Protein AF-A0A8H6WM08-F1 (afdb_monomer)

Solvent-accessible surface area (backbone atoms only — not comparable to full-atom values): 9796 Å² total; per-residue (Å²): 136,70,74,63,57,57,60,49,54,51,52,46,50,52,49,45,55,50,43,51,54,48,32,51,51,51,43,52,54,43,46,57,48,44,76,77,46,88,54,63,68,61,44,49,44,37,56,39,52,51,51,37,51,58,39,54,64,74,61,70,68,72,47,70,71,58,49,50,45,45,47,50,53,33,52,48,52,49,49,52,52,53,42,44,72,77,38,51,67,53,50,66,73,64,38,74,49,52,63,56,48,46,51,45,42,50,54,51,33,53,49,43,50,52,52,49,52,52,43,52,74,69,69,49,80,83,74,70,88,88,73,76,78,76,60,78,76,52,58,51,56,55,46,54,44,41,54,51,49,53,49,37,47,49,52,54,48,63,77,41,66,88,64,66,88,82,74,66,91,84,118

Secondary structure (DSSP, 8-state):
--HHHHHHHHHHHHHHHHHHHHHHHHHHHHHHHHHH---HHHHHHHHHHHHHHHHHHHH----HHHHHHHHHHHHHHHHHHHHHHH-HHHHHHT-THHHHHHHHHHHHHHHHHHHHHHHHHTT-TTS--S-----TTHHHHHHHHHHHHHHHHHHHHHHTTTSS---GGG-

Sequence (171 aa):
MLADTGSQLQRLEERQKSALSRLSRTVSLLDNLCELTSSAPIKAISRLSRGIVAYADSLGTQEDAFFRLLENTDAIIHAIIEIYLSEPETLVRDAAPLPRFIQTLQKLHRFFELELERKVRQGRFKRFIKRGFLVPNNSALLRDCQEELDQALAEFKISHTGTARLDFAAF

Structure (mmCIF, N/CA/C/O backbone):
data_AF-A0A8H6WM08-F1
#
_entry.id   AF-A0A8H6WM08-F1
#
loop_
_atom_site.group_PDB
_atom_site.id
_atom_site.type_symbol
_atom_site.label_atom_id
_atom_site.label_alt_id
_atom_site.label_comp_id
_atom_site.label_asym_id
_atom_site.label_entity_id
_atom_site.label_seq_id
_atom_site.pdbx_PDB_ins_code
_atom_site.Cartn_x
_atom_site.Cartn_y
_atom_site.Cartn_z
_atom_site.occupancy
_atom_site.B_iso_or_equiv
_atom_site.auth_seq_id
_atom_site.auth_comp_id
_atom_site.auth_asym_id
_atom_site.auth_atom_id
_atom_site.pdbx_PDB_model_num
ATOM 1 N N . MET A 1 1 ? -21.999 21.913 21.143 1.00 50.91 1 MET A N 1
ATOM 2 C CA . MET A 1 1 ? -20.751 21.437 20.497 1.00 50.91 1 MET A CA 1
ATOM 3 C C . MET A 1 1 ? -20.699 19.909 20.259 1.00 50.91 1 MET A C 1
ATOM 5 O O . MET A 1 1 ? -19.616 19.394 20.043 1.00 50.91 1 MET A O 1
ATOM 9 N N . LEU A 1 2 ? -21.824 19.167 20.218 1.00 47.66 2 LEU A N 1
ATOM 10 C CA . LEU A 1 2 ? -21.844 17.711 19.915 1.00 47.66 2 LEU A CA 1
ATOM 11 C C . LEU A 1 2 ? -22.303 17.366 18.480 1.00 47.66 2 LEU A C 1
ATOM 13 O O . LEU A 1 2 ? -22.119 16.237 18.038 1.00 47.66 2 LEU A O 1
ATOM 17 N N . ALA A 1 3 ? -22.886 18.323 17.746 1.00 54.59 3 ALA A N 1
ATOM 18 C CA . ALA A 1 3 ? -23.376 18.102 16.382 1.00 54.59 3 ALA A CA 1
ATOM 19 C C . ALA A 1 3 ? -22.245 18.018 15.332 1.00 54.59 3 ALA A C 1
ATOM 21 O O . ALA A 1 3 ? -22.380 17.288 14.357 1.00 54.59 3 ALA A O 1
ATOM 22 N N . ASP A 1 4 ? -21.101 18.678 15.559 1.00 63.91 4 ASP A N 1
ATOM 23 C CA . ASP A 1 4 ? -19.963 18.675 14.619 1.00 63.91 4 ASP A CA 1
ATOM 24 C C . ASP A 1 4 ? -19.151 17.372 14.624 1.00 63.91 4 ASP A C 1
ATOM 26 O O . ASP A 1 4 ? -18.542 16.996 13.621 1.00 63.91 4 ASP A O 1
ATOM 30 N N . THR A 1 5 ? -19.149 16.643 15.742 1.00 63.00 5 THR A N 1
ATOM 31 C CA . THR A 1 5 ? -18.321 15.438 15.901 1.00 63.00 5 THR A CA 1
ATOM 32 C C . THR A 1 5 ? -18.874 14.256 15.101 1.00 63.00 5 THR A C 1
ATOM 34 O O . THR A 1 5 ? -18.102 13.454 14.579 1.00 63.00 5 THR A O 1
ATOM 37 N N . GLY A 1 6 ? -20.203 14.165 14.957 1.00 70.44 6 GLY A N 1
ATOM 38 C CA . GLY A 1 6 ? -20.856 13.156 14.114 1.00 70.44 6 GLY A CA 1
ATOM 39 C C . GLY A 1 6 ? -20.486 13.321 12.639 1.00 70.44 6 GLY A C 1
ATOM 40 O O . GLY A 1 6 ? -20.057 12.362 12.000 1.00 70.44 6 GLY A O 1
ATOM 41 N N . SER A 1 7 ? -20.535 14.559 12.144 1.00 80.56 7 SER A N 1
ATOM 42 C CA . SER A 1 7 ? -20.153 14.911 10.772 1.00 80.56 7 SER A CA 1
ATOM 43 C C . SER A 1 7 ? -18.655 14.727 10.499 1.00 80.56 7 SER A C 1
ATOM 45 O O . SER A 1 7 ? -18.254 14.463 9.370 1.00 80.56 7 SER A O 1
ATOM 47 N N . GLN A 1 8 ? -17.785 14.875 11.503 1.00 76.94 8 GLN A N 1
ATOM 48 C CA . GLN A 1 8 ? -16.348 14.626 11.342 1.00 76.94 8 GLN A CA 1
ATOM 49 C C . GLN A 1 8 ? -16.021 13.129 11.261 1.00 76.94 8 GLN A C 1
ATOM 51 O O . GLN A 1 8 ? -15.260 12.720 10.389 1.00 76.94 8 GLN A O 1
ATOM 56 N N . LEU A 1 9 ? -16.622 12.308 12.125 1.00 73.06 9 LEU A N 1
ATOM 57 C CA . LEU A 1 9 ? -16.407 10.857 12.123 1.00 73.06 9 LEU A CA 1
ATOM 58 C C . LEU A 1 9 ? -16.892 10.210 10.823 1.00 73.06 9 LEU A C 1
ATOM 60 O O . LEU A 1 9 ? -16.189 9.372 10.263 1.00 73.06 9 LEU A O 1
ATOM 64 N N . GLN A 1 10 ? -18.057 10.631 10.326 1.00 81.25 10 GLN A N 1
ATOM 65 C CA . GLN A 1 10 ? -18.596 10.132 9.065 1.00 81.25 10 GLN A CA 1
ATOM 66 C C . GLN A 1 10 ? -17.684 10.479 7.876 1.00 81.25 10 GLN A C 1
ATOM 68 O O . GLN A 1 10 ? -17.389 9.606 7.065 1.00 81.25 10 GLN A O 1
ATOM 73 N N . ARG A 1 11 ? -17.155 11.710 7.814 1.00 82.81 11 ARG A N 1
ATOM 74 C CA . ARG A 1 11 ? -16.199 12.122 6.767 1.00 82.81 11 ARG A CA 1
ATOM 75 C C . ARG A 1 11 ? -14.916 11.288 6.773 1.00 82.81 11 ARG A C 1
ATOM 77 O O . ARG A 1 11 ? -14.417 10.926 5.711 1.00 82.81 11 ARG A O 1
ATOM 84 N N . LEU A 1 12 ? -14.382 10.976 7.954 1.00 80.81 12 LEU A N 1
ATOM 85 C CA . LEU A 1 12 ? -13.189 10.129 8.079 1.00 80.81 12 LEU A CA 1
ATOM 86 C C . LEU A 1 12 ? -13.473 8.689 7.633 1.00 80.81 12 LEU A C 1
ATOM 88 O O . LEU A 1 12 ? -12.644 8.080 6.964 1.00 80.81 12 LEU A O 1
ATOM 92 N N . GLU A 1 13 ? -14.654 8.157 7.949 1.00 82.25 13 GLU A N 1
ATOM 93 C CA . GLU A 1 13 ? -15.072 6.824 7.506 1.00 82.25 13 GLU A CA 1
ATOM 94 C C . GLU A 1 13 ? -15.268 6.753 5.982 1.00 82.25 13 GLU A C 1
ATOM 96 O O . GLU A 1 13 ? -14.825 5.803 5.336 1.00 82.25 13 GLU A O 1
ATOM 101 N N . GLU A 1 14 ? -15.891 7.769 5.385 1.00 87.06 14 GLU A N 1
ATOM 102 C CA . GLU A 1 14 ? -16.055 7.875 3.932 1.00 87.06 14 GLU A CA 1
ATOM 103 C C . GLU A 1 14 ? -14.700 7.974 3.226 1.00 87.06 14 GLU A C 1
ATOM 105 O O . GLU A 1 14 ? -14.461 7.274 2.236 1.00 87.06 14 GLU A O 1
ATOM 110 N N . ARG A 1 15 ? -13.774 8.769 3.777 1.00 82.44 15 ARG A N 1
ATOM 111 C CA . ARG A 1 15 ? -12.403 8.851 3.268 1.00 82.44 15 ARG A CA 1
ATOM 112 C C . ARG A 1 15 ? -11.691 7.503 3.349 1.00 82.44 15 ARG A C 1
ATOM 114 O O . ARG A 1 15 ? -11.078 7.101 2.363 1.00 82.44 15 ARG A O 1
ATOM 121 N N . GLN A 1 16 ? -11.810 6.782 4.465 1.00 82.00 16 GLN A N 1
ATOM 122 C CA . GLN A 1 16 ? -11.223 5.448 4.611 1.00 82.00 16 GLN A CA 1
ATOM 123 C C . GLN A 1 16 ? -11.731 4.490 3.532 1.00 82.00 16 GLN A C 1
ATOM 125 O O . GLN A 1 16 ? -10.932 3.853 2.847 1.00 82.00 16 GLN A O 1
ATOM 130 N N . LYS A 1 17 ? -13.057 4.399 3.370 1.00 85.75 17 LYS A N 1
ATOM 131 C CA . LYS A 1 17 ? -13.688 3.519 2.376 1.00 85.75 17 LYS A CA 1
ATOM 132 C C . LYS A 1 17 ? -13.230 3.866 0.963 1.00 85.75 17 LYS A C 1
ATOM 134 O O . LYS A 1 17 ? -12.939 2.966 0.179 1.00 85.75 17 LYS A O 1
ATOM 139 N N . SER A 1 18 ? -13.120 5.158 0.657 1.00 88.38 18 SER A N 1
ATOM 140 C CA . SER A 1 18 ? -12.619 5.635 -0.632 1.00 88.38 18 SER A CA 1
ATOM 141 C C . SER A 1 18 ? -11.154 5.242 -0.864 1.00 88.38 18 SER A C 1
ATOM 143 O O . SER A 1 18 ? -10.840 4.626 -1.883 1.00 88.38 18 SER A O 1
ATOM 145 N N . ALA A 1 19 ? -10.264 5.512 0.099 1.00 85.38 19 ALA A N 1
ATOM 146 C CA . ALA A 1 19 ? -8.841 5.187 0.002 1.00 85.38 19 ALA A CA 1
ATOM 147 C C . ALA A 1 19 ? -8.594 3.674 -0.124 1.00 85.38 19 ALA A C 1
ATOM 149 O O . ALA A 1 19 ? -7.841 3.247 -0.997 1.00 85.38 19 ALA A O 1
ATOM 150 N N . LEU A 1 20 ? -9.280 2.856 0.681 1.00 87.50 20 LEU A N 1
ATOM 151 C CA . LEU A 1 20 ? -9.195 1.395 0.593 1.00 87.50 20 LEU A CA 1
ATOM 152 C C . LEU A 1 20 ? -9.741 0.858 -0.731 1.00 87.50 20 LEU A C 1
ATOM 154 O O . LEU A 1 20 ? -9.132 -0.028 -1.323 1.00 87.50 20 LEU A O 1
ATOM 158 N N . SER A 1 21 ? -10.857 1.404 -1.220 1.00 91.62 21 SER A N 1
ATOM 159 C CA . SER A 1 21 ? -11.430 1.022 -2.516 1.00 91.62 21 SER A CA 1
ATOM 160 C C . SER A 1 21 ? -10.499 1.359 -3.685 1.00 91.62 21 SER A C 1
ATOM 162 O O . SER A 1 21 ? -10.397 0.587 -4.639 1.00 91.62 21 SER A O 1
ATOM 164 N N . ARG A 1 22 ? -9.790 2.496 -3.631 1.00 91.12 22 ARG A N 1
ATOM 165 C CA . ARG A 1 22 ? -8.743 2.834 -4.612 1.00 91.12 22 ARG A CA 1
ATOM 166 C C . ARG A 1 22 ? -7.584 1.847 -4.542 1.00 91.12 22 ARG A C 1
ATOM 168 O O . ARG A 1 22 ? -7.372 1.124 -5.510 1.00 91.12 22 ARG A O 1
ATOM 175 N N . LEU A 1 23 ? -6.962 1.708 -3.372 1.00 90.88 23 LEU A N 1
ATOM 176 C CA . LEU A 1 23 ? -5.829 0.804 -3.187 1.00 90.88 23 LEU A CA 1
ATOM 177 C C . LEU A 1 23 ? -6.167 -0.642 -3.580 1.00 90.88 23 LEU A C 1
ATOM 179 O O . LEU A 1 23 ? -5.376 -1.305 -4.239 1.00 90.88 23 LEU A O 1
ATOM 183 N N . SER A 1 24 ? -7.356 -1.138 -3.232 1.00 93.25 24 SER A N 1
ATOM 184 C CA . SER A 1 24 ? -7.801 -2.485 -3.607 1.00 93.25 24 SER A CA 1
ATOM 185 C C . SER A 1 24 ? -7.894 -2.677 -5.127 1.00 93.25 24 SER A C 1
ATOM 187 O O . SER A 1 24 ? -7.478 -3.724 -5.633 1.00 93.25 24 SER A O 1
ATOM 189 N N . ARG A 1 25 ? -8.383 -1.674 -5.870 1.00 93.38 25 ARG A N 1
ATOM 190 C CA . ARG A 1 25 ? -8.414 -1.711 -7.342 1.00 93.38 25 ARG A CA 1
ATOM 191 C C . ARG A 1 25 ? -7.003 -1.724 -7.920 1.00 93.38 25 ARG A C 1
ATOM 193 O O . ARG A 1 25 ? -6.703 -2.571 -8.754 1.00 93.38 25 ARG A O 1
ATOM 200 N N . THR A 1 26 ? -6.131 -0.857 -7.427 1.00 92.75 26 THR A N 1
ATOM 201 C CA . THR A 1 26 ? -4.731 -0.759 -7.855 1.00 92.75 26 THR A CA 1
ATOM 202 C C . THR A 1 26 ? -3.955 -2.045 -7.587 1.00 92.75 26 THR A C 1
ATOM 204 O O . THR A 1 26 ? -3.241 -2.541 -8.454 1.00 92.75 26 THR A O 1
ATOM 207 N N . VAL A 1 27 ? -4.150 -2.656 -6.417 1.00 93.56 27 VAL A N 1
ATOM 208 C CA . VAL A 1 27 ? -3.565 -3.961 -6.085 1.00 93.56 27 VAL A CA 1
ATOM 209 C C . VAL A 1 27 ? -4.095 -5.062 -7.004 1.00 93.56 27 VAL A C 1
ATOM 211 O O . VAL A 1 27 ? -3.319 -5.916 -7.416 1.00 93.56 27 VAL A O 1
ATOM 214 N N . SER A 1 28 ? -5.371 -5.019 -7.395 1.00 94.00 28 SER A N 1
ATOM 215 C CA . SER A 1 28 ? -5.927 -5.980 -8.362 1.00 94.00 28 SER A CA 1
ATOM 216 C C . SER A 1 28 ? -5.294 -5.826 -9.752 1.00 94.00 28 SER A C 1
ATOM 218 O O . SER A 1 28 ? -5.007 -6.815 -10.420 1.00 94.00 28 SER A O 1
ATOM 220 N N . LEU A 1 29 ? -5.019 -4.591 -10.187 1.00 92.44 29 LEU A N 1
ATOM 221 C CA . LEU A 1 29 ? -4.269 -4.338 -11.424 1.00 92.44 29 LEU A CA 1
ATOM 222 C C . LEU A 1 29 ? -2.827 -4.852 -11.323 1.00 92.44 29 LEU A C 1
ATOM 224 O O . LEU A 1 29 ? -2.320 -5.458 -12.267 1.00 9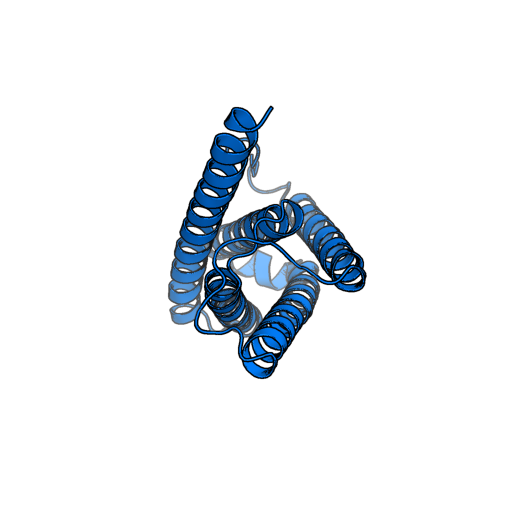2.44 29 LEU A O 1
ATOM 228 N N . LEU A 1 30 ? -2.184 -4.660 -10.169 1.00 92.06 30 LEU A N 1
ATOM 229 C CA . LEU A 1 30 ? -0.855 -5.200 -9.901 1.00 92.06 30 LEU A CA 1
ATOM 230 C C . LEU A 1 30 ? -0.848 -6.738 -9.903 1.00 92.06 30 LEU A C 1
ATOM 232 O O . LEU A 1 30 ? 0.116 -7.338 -10.373 1.00 92.06 30 LEU A O 1
ATOM 236 N N . ASP A 1 31 ? -1.905 -7.382 -9.405 1.00 93.00 31 ASP A N 1
ATOM 237 C CA . ASP A 1 31 ? -2.062 -8.839 -9.454 1.00 93.00 31 ASP A CA 1
ATOM 238 C C . ASP A 1 31 ? -2.136 -9.339 -10.905 1.00 93.00 31 ASP A C 1
ATOM 240 O O . ASP A 1 31 ? -1.396 -10.256 -11.255 1.00 93.00 31 ASP A O 1
ATOM 244 N N . ASN A 1 32 ? -2.910 -8.679 -11.776 1.00 91.81 32 ASN A N 1
ATOM 245 C CA . ASN A 1 32 ? -2.929 -8.997 -13.211 1.00 91.81 32 ASN A CA 1
ATOM 246 C C . ASN A 1 32 ? -1.535 -8.830 -13.843 1.00 91.81 32 ASN A C 1
ATOM 248 O O . ASN A 1 32 ? -1.092 -9.663 -14.631 1.00 91.81 32 ASN A O 1
ATOM 252 N N . LEU A 1 33 ? -0.796 -7.781 -13.463 1.00 87.69 33 LEU A N 1
ATOM 253 C CA . LEU A 1 33 ? 0.585 -7.586 -13.913 1.00 87.69 33 LEU A CA 1
ATOM 254 C C . LEU A 1 33 ? 1.510 -8.721 -13.443 1.00 87.69 33 LEU A C 1
ATOM 256 O O . LEU A 1 33 ? 2.402 -9.145 -14.179 1.00 87.69 33 LEU A O 1
ATOM 260 N N . CYS A 1 34 ? 1.286 -9.246 -12.235 1.00 90.88 34 CYS A N 1
ATOM 261 C CA . CYS A 1 34 ? 2.044 -10.369 -11.686 1.00 90.88 34 CYS A CA 1
ATOM 262 C C . CYS A 1 34 ? 1.865 -11.667 -12.484 1.00 90.88 34 CYS A C 1
ATOM 264 O O . CYS A 1 34 ? 2.778 -12.498 -12.481 1.00 90.88 34 CYS A O 1
ATOM 266 N N . GLU A 1 35 ? 0.726 -11.846 -13.159 1.00 91.56 35 GLU A N 1
ATOM 267 C CA . GLU A 1 35 ? 0.481 -12.978 -14.063 1.00 91.56 35 GLU A CA 1
ATOM 268 C C . GLU A 1 35 ? 1.314 -12.873 -15.348 1.00 91.56 35 GLU A C 1
ATOM 270 O O . GLU A 1 35 ? 1.722 -13.887 -15.911 1.00 91.56 35 GLU A O 1
ATOM 275 N N . LEU A 1 36 ? 1.624 -11.646 -15.773 1.00 85.50 36 LEU A N 1
ATOM 276 C CA . LEU A 1 36 ? 2.351 -11.340 -17.008 1.00 85.50 36 LEU A CA 1
ATOM 277 C C . LEU A 1 36 ? 3.866 -11.181 -16.807 1.00 85.50 36 LEU A C 1
ATOM 279 O O . LEU A 1 36 ? 4.608 -11.067 -17.782 1.00 85.50 36 LEU A O 1
ATOM 283 N N . THR A 1 37 ? 4.348 -11.159 -15.560 1.00 83.25 37 THR A N 1
ATOM 284 C CA . THR A 1 37 ? 5.759 -10.912 -15.231 1.00 83.25 37 THR A CA 1
ATOM 285 C C . THR A 1 37 ? 6.403 -12.041 -14.422 1.00 83.25 37 THR A C 1
ATOM 287 O O . THR A 1 37 ? 5.797 -12.669 -13.549 1.00 83.25 37 THR A O 1
ATOM 290 N N . SER A 1 38 ? 7.692 -12.283 -14.658 1.00 85.56 38 SER A N 1
ATOM 291 C CA . SER A 1 38 ? 8.535 -13.137 -13.808 1.00 85.56 38 SER A CA 1
ATOM 292 C C . SER A 1 38 ? 9.229 -12.356 -12.682 1.00 85.56 38 SER A C 1
ATOM 294 O O . SER A 1 38 ? 9.896 -12.964 -11.846 1.00 85.56 38 SER A O 1
ATOM 296 N N . SER A 1 39 ? 9.043 -11.032 -12.614 1.00 85.50 39 SER A N 1
ATOM 297 C CA . SER A 1 39 ? 9.714 -10.154 -11.651 1.00 85.50 39 SER A CA 1
ATOM 298 C C . SER A 1 39 ? 9.331 -10.475 -10.200 1.00 85.50 39 SER A C 1
ATOM 300 O O . SER A 1 39 ? 8.201 -10.244 -9.759 1.00 85.50 39 SER A O 1
ATOM 302 N N . ALA A 1 40 ? 10.292 -10.993 -9.427 1.00 86.69 40 ALA A N 1
ATOM 303 C CA . ALA A 1 40 ? 10.109 -11.273 -8.003 1.00 86.69 40 ALA A CA 1
ATOM 304 C C . ALA A 1 40 ? 9.774 -10.014 -7.166 1.00 86.69 40 ALA A C 1
ATOM 306 O O . ALA A 1 40 ? 8.891 -10.115 -6.310 1.00 86.69 40 ALA A O 1
ATOM 307 N N . PRO A 1 41 ? 10.383 -8.832 -7.411 1.00 87.44 41 PRO A N 1
ATOM 308 C CA . PRO A 1 41 ? 10.002 -7.587 -6.741 1.00 87.44 41 PRO A CA 1
ATOM 309 C C . PRO A 1 41 ? 8.524 -7.219 -6.909 1.00 87.44 41 PRO A C 1
ATOM 311 O O . PRO A 1 41 ? 7.849 -6.955 -5.918 1.00 87.44 41 PRO A O 1
ATOM 314 N N . ILE A 1 42 ? 7.990 -7.274 -8.134 1.00 88.06 42 ILE A N 1
ATOM 315 C CA . ILE A 1 42 ? 6.586 -6.917 -8.413 1.00 88.06 42 ILE A CA 1
ATOM 316 C C . ILE A 1 42 ? 5.636 -7.873 -7.676 1.00 88.06 42 ILE A C 1
ATOM 318 O O . ILE A 1 42 ? 4.697 -7.434 -7.009 1.00 88.06 42 ILE A O 1
ATOM 322 N N . LYS A 1 43 ? 5.943 -9.177 -7.688 1.00 90.62 43 LYS A N 1
ATOM 323 C CA . LYS A 1 43 ? 5.181 -10.195 -6.942 1.00 90.62 43 LYS A CA 1
ATOM 324 C C . LYS A 1 43 ? 5.238 -9.984 -5.429 1.00 90.62 43 LYS A C 1
ATOM 326 O O . LYS A 1 43 ? 4.241 -10.196 -4.736 1.00 90.62 43 LYS A O 1
ATOM 331 N N . ALA A 1 44 ? 6.387 -9.563 -4.899 1.00 91.00 44 ALA A N 1
ATOM 332 C CA . ALA A 1 44 ? 6.527 -9.243 -3.482 1.00 91.00 44 ALA A CA 1
ATOM 333 C C . ALA A 1 44 ? 5.655 -8.043 -3.089 1.00 91.00 44 ALA A C 1
ATOM 335 O O . ALA A 1 44 ? 4.961 -8.120 -2.073 1.00 91.00 44 ALA A O 1
ATOM 336 N N . ILE A 1 45 ? 5.646 -6.988 -3.910 1.00 91.88 45 ILE A N 1
ATOM 337 C CA . ILE A 1 45 ? 4.806 -5.800 -3.717 1.00 91.88 45 ILE A CA 1
ATOM 338 C C . ILE A 1 45 ? 3.327 -6.195 -3.733 1.00 91.88 45 ILE A C 1
ATOM 340 O O . ILE A 1 45 ? 2.633 -5.908 -2.765 1.00 91.88 45 ILE A O 1
ATOM 344 N N . SER A 1 46 ? 2.859 -6.945 -4.741 1.00 93.06 46 SER A N 1
ATOM 345 C CA . SER A 1 46 ? 1.464 -7.431 -4.806 1.00 93.06 46 SER A CA 1
ATOM 346 C C . SER A 1 46 ? 1.050 -8.162 -3.527 1.00 93.06 46 SER A C 1
ATOM 348 O O . SER A 1 46 ? 0.017 -7.858 -2.925 1.00 93.06 46 SER A O 1
ATOM 350 N N . ARG A 1 47 ? 1.869 -9.117 -3.070 1.00 93.94 47 ARG A N 1
ATOM 351 C CA . ARG A 1 47 ? 1.566 -9.908 -1.873 1.00 93.94 47 ARG A CA 1
ATOM 352 C C . ARG A 1 47 ? 1.471 -9.036 -0.619 1.00 93.94 47 ARG A C 1
ATOM 354 O O . ARG A 1 47 ? 0.545 -9.212 0.169 1.00 93.94 47 ARG A O 1
ATOM 361 N N . LEU A 1 48 ? 2.422 -8.121 -0.427 1.00 93.19 48 LEU A N 1
ATOM 362 C CA . LEU A 1 48 ? 2.447 -7.240 0.742 1.00 93.19 48 LEU A CA 1
ATOM 363 C C . LEU A 1 48 ? 1.273 -6.258 0.726 1.00 93.19 48 LEU A C 1
ATOM 365 O O . LEU A 1 48 ? 0.611 -6.084 1.748 1.00 93.19 48 LEU A O 1
ATOM 369 N N . SER A 1 49 ? 0.965 -5.679 -0.433 1.00 93.19 49 SER A N 1
ATOM 370 C CA . SER A 1 49 ? -0.134 -4.728 -0.583 1.00 93.19 49 SER A CA 1
ATOM 371 C C . SER A 1 49 ? -1.500 -5.378 -0.360 1.00 93.19 49 SER A C 1
ATOM 373 O O . SER A 1 49 ? -2.350 -4.781 0.297 1.00 93.19 49 SER A O 1
ATOM 375 N N . ARG A 1 50 ? -1.703 -6.634 -0.790 1.00 90.44 50 ARG A N 1
ATOM 376 C CA . ARG A 1 50 ? -2.910 -7.411 -0.440 1.00 90.44 50 ARG A CA 1
ATOM 377 C C . ARG A 1 50 ? -3.078 -7.581 1.067 1.00 90.44 50 ARG A C 1
ATOM 379 O O . ARG A 1 50 ? -4.171 -7.364 1.587 1.00 90.44 50 ARG A O 1
ATOM 386 N N . GLY A 1 51 ? -2.003 -7.945 1.767 1.00 87.88 51 GLY A N 1
ATOM 387 C CA . GLY A 1 51 ? -2.028 -8.074 3.225 1.00 87.88 51 GLY A CA 1
ATOM 388 C C . GLY A 1 51 ? -2.342 -6.744 3.911 1.00 87.88 51 GLY A C 1
ATOM 389 O O . GLY A 1 51 ? -3.196 -6.693 4.792 1.00 87.88 51 GLY A O 1
ATOM 390 N N . ILE A 1 52 ? -1.734 -5.648 3.442 1.00 88.38 52 ILE A N 1
ATOM 391 C CA . ILE A 1 52 ? -2.026 -4.295 3.929 1.00 88.38 52 ILE A CA 1
ATOM 392 C C . ILE A 1 52 ? -3.509 -3.958 3.761 1.00 88.38 52 ILE A C 1
ATOM 394 O O . ILE A 1 52 ? -4.121 -3.548 4.740 1.00 88.38 52 ILE A O 1
ATOM 398 N N . VAL A 1 53 ? -4.109 -4.180 2.585 1.00 87.50 53 VAL A N 1
ATOM 399 C CA . VAL A 1 53 ? -5.546 -3.931 2.354 1.00 87.50 53 VAL A CA 1
ATOM 400 C C . VAL A 1 53 ? -6.411 -4.743 3.322 1.00 87.50 53 VAL A C 1
ATOM 402 O O . VAL A 1 53 ? -7.282 -4.177 3.983 1.00 87.50 53 VAL A O 1
ATOM 405 N N . ALA A 1 54 ? -6.146 -6.045 3.460 1.00 84.38 54 ALA A N 1
ATOM 406 C CA . ALA A 1 54 ? -6.932 -6.934 4.318 1.00 84.38 54 ALA A CA 1
ATOM 407 C C . ALA A 1 54 ? -6.869 -6.534 5.803 1.00 84.38 54 ALA A C 1
ATOM 409 O O . ALA A 1 54 ? -7.888 -6.507 6.504 1.00 84.38 54 ALA A O 1
ATOM 410 N N . TYR A 1 55 ? -5.677 -6.194 6.298 1.00 83.69 55 TYR A N 1
ATOM 411 C CA . TYR A 1 55 ? -5.520 -5.752 7.680 1.00 83.69 55 TYR A CA 1
ATOM 412 C C . TYR A 1 55 ? -6.069 -4.345 7.900 1.00 83.69 55 TYR A C 1
ATOM 414 O O . TYR A 1 55 ? -6.686 -4.088 8.932 1.00 83.69 55 TYR A O 1
ATOM 422 N N . ALA A 1 56 ? -5.881 -3.443 6.940 1.00 81.38 56 ALA A N 1
ATOM 423 C CA . ALA A 1 56 ? -6.354 -2.071 7.020 1.00 81.38 56 ALA A CA 1
ATOM 424 C C . ALA A 1 56 ? -7.885 -1.987 7.110 1.00 81.38 56 ALA A C 1
ATOM 426 O O . ALA A 1 56 ? -8.408 -1.237 7.940 1.00 81.38 56 ALA A O 1
ATOM 427 N N . ASP A 1 57 ? -8.588 -2.802 6.321 1.00 80.19 57 ASP A N 1
ATOM 428 C CA . ASP A 1 57 ? -10.044 -2.959 6.392 1.00 80.19 57 ASP A CA 1
ATOM 429 C C . ASP A 1 57 ? -10.480 -3.487 7.772 1.00 80.19 57 ASP A C 1
ATOM 431 O O . ASP A 1 57 ? -11.338 -2.910 8.442 1.00 80.19 57 ASP A O 1
ATOM 435 N N . SER A 1 58 ? -9.776 -4.505 8.278 1.00 76.69 58 SER A N 1
ATOM 436 C CA . SER A 1 58 ? -10.054 -5.126 9.582 1.00 76.69 58 SER A CA 1
ATOM 437 C C . SER A 1 58 ? -9.773 -4.211 10.785 1.00 76.69 58 SER A C 1
ATOM 439 O O . SER A 1 58 ? -10.370 -4.372 11.852 1.00 76.69 58 SER A O 1
ATOM 441 N N . LEU A 1 59 ? -8.838 -3.262 10.661 1.00 74.88 59 LEU A N 1
ATOM 442 C CA . LEU A 1 59 ? -8.427 -2.396 11.766 1.00 74.88 59 LEU A CA 1
ATOM 443 C C . LEU A 1 59 ? -9.417 -1.255 12.038 1.00 74.88 59 LEU A C 1
ATOM 445 O O . LEU A 1 59 ? -9.459 -0.801 13.186 1.00 74.88 59 LEU A O 1
ATOM 449 N N . GLY A 1 60 ? -10.189 -0.793 11.046 1.00 66.56 60 GLY A N 1
ATOM 450 C CA . GLY A 1 60 ? -11.207 0.256 11.228 1.00 66.56 60 GLY A CA 1
ATOM 451 C C . GLY A 1 60 ? -10.673 1.542 11.881 1.00 66.56 60 GLY A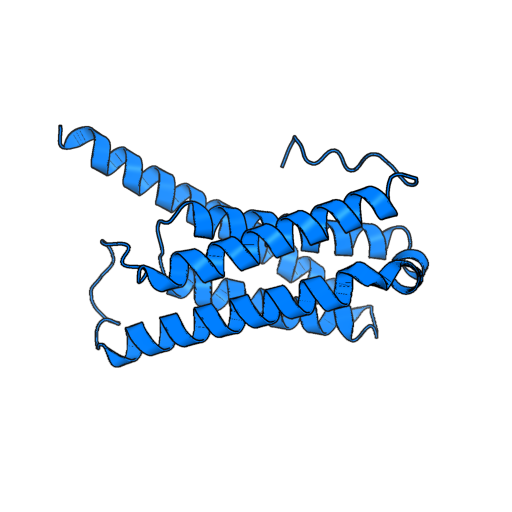 C 1
ATOM 452 O O . GLY A 1 60 ? -11.330 2.121 12.748 1.00 66.56 60 GLY A O 1
ATOM 453 N N . THR A 1 61 ? -9.435 1.928 11.561 1.00 70.38 61 THR A N 1
ATOM 454 C CA . THR A 1 61 ? -8.771 3.103 12.146 1.00 70.38 61 THR A CA 1
ATOM 455 C C . THR A 1 61 ? -9.224 4.396 11.463 1.00 70.38 61 THR A C 1
ATOM 457 O O . THR A 1 61 ? -9.385 4.442 10.248 1.00 70.38 61 THR A O 1
ATOM 460 N N . GLN A 1 62 ? -9.421 5.450 12.260 1.00 68.38 62 GLN A N 1
ATOM 461 C CA . GLN A 1 62 ? -9.873 6.773 11.812 1.00 68.38 62 GLN A CA 1
ATOM 462 C C . GLN A 1 62 ? -8.761 7.825 11.928 1.00 68.38 62 GLN A C 1
ATOM 464 O O . GLN A 1 62 ? -9.011 8.967 12.307 1.00 68.38 62 GLN A O 1
ATOM 469 N N . GLU A 1 63 ? -7.518 7.423 11.663 1.00 73.00 63 GLU A N 1
ATOM 470 C CA . GLU A 1 63 ? -6.364 8.318 11.726 1.00 73.00 63 GLU A CA 1
ATOM 471 C C . GLU A 1 63 ? -5.964 8.835 10.344 1.00 73.00 63 GLU A C 1
ATOM 473 O O . GLU A 1 63 ? -5.697 8.066 9.424 1.00 73.00 63 GLU A O 1
ATOM 478 N N . ASP A 1 64 ? -5.817 10.154 10.218 1.00 71.75 64 ASP A N 1
ATOM 479 C CA . ASP A 1 64 ? -5.389 10.786 8.964 1.00 71.75 64 ASP A CA 1
ATOM 480 C C . ASP A 1 64 ? -4.005 10.326 8.490 1.00 71.75 64 ASP A C 1
ATOM 482 O O . ASP A 1 64 ? -3.748 10.283 7.288 1.00 71.75 64 ASP A O 1
ATOM 486 N N . ALA A 1 65 ? -3.098 10.005 9.419 1.00 70.69 65 ALA A N 1
ATOM 487 C CA . ALA A 1 65 ? -1.779 9.468 9.087 1.00 70.69 65 ALA A CA 1
ATOM 488 C C . ALA A 1 65 ? -1.887 8.089 8.421 1.00 70.69 65 ALA A C 1
ATOM 490 O O . ALA A 1 65 ? -1.155 7.788 7.486 1.00 70.69 65 ALA A O 1
ATOM 491 N N . PHE A 1 66 ? -2.851 7.279 8.857 1.00 77.50 66 PHE A N 1
ATOM 492 C CA . PHE A 1 66 ? -3.121 5.984 8.253 1.00 77.50 66 PHE A CA 1
ATOM 493 C C . PHE A 1 66 ? -3.718 6.128 6.848 1.00 77.50 66 PHE A C 1
ATOM 495 O O . PHE A 1 66 ? -3.319 5.402 5.942 1.00 77.50 66 PHE A O 1
ATOM 502 N N . PHE A 1 67 ? -4.622 7.088 6.628 1.00 77.81 67 PHE A N 1
ATOM 503 C CA . PHE A 1 67 ? -5.178 7.327 5.290 1.00 77.81 67 PHE A CA 1
ATOM 504 C C . PHE A 1 67 ? -4.124 7.800 4.298 1.00 77.81 67 PHE A C 1
ATOM 506 O O . PHE A 1 67 ? -4.054 7.259 3.200 1.00 77.81 67 PHE A O 1
ATOM 513 N N . ARG A 1 68 ? -3.265 8.740 4.709 1.00 78.25 68 ARG A N 1
ATOM 514 C CA . ARG A 1 68 ? -2.143 9.206 3.881 1.00 78.25 68 ARG A CA 1
ATOM 515 C C . ARG A 1 68 ? -1.209 8.073 3.483 1.00 78.25 68 ARG A C 1
ATOM 517 O O . ARG A 1 68 ? -0.756 8.015 2.349 1.00 78.25 68 ARG A O 1
ATOM 524 N N . LEU A 1 69 ? -0.989 7.133 4.391 1.00 84.38 69 LEU A N 1
ATOM 525 C CA . LEU A 1 69 ? -0.151 5.977 4.131 1.00 84.38 69 LEU A CA 1
ATOM 526 C C . LEU A 1 69 ? -0.757 5.040 3.078 1.00 84.38 69 LEU A C 1
ATOM 528 O O . LEU A 1 69 ? -0.041 4.563 2.195 1.00 84.38 69 LEU A O 1
ATOM 532 N N . LEU A 1 70 ? -2.072 4.804 3.134 1.00 85.19 70 LEU A N 1
ATOM 533 C CA . LEU A 1 70 ? -2.782 4.039 2.104 1.00 85.19 70 LEU A CA 1
ATOM 534 C C . LEU A 1 70 ? -2.772 4.765 0.753 1.00 85.19 70 LEU A C 1
ATOM 536 O O . LEU A 1 70 ? -2.493 4.135 -0.262 1.00 85.19 70 LEU A O 1
ATOM 540 N N . GLU A 1 71 ? -3.038 6.074 0.750 1.00 85.19 71 GLU A N 1
ATOM 541 C CA . GLU A 1 71 ? -3.027 6.930 -0.446 1.00 85.19 71 GLU A CA 1
ATOM 542 C C . GLU A 1 71 ? -1.637 6.948 -1.112 1.00 85.19 71 GLU A C 1
ATOM 544 O O . GLU A 1 71 ? -1.522 6.784 -2.323 1.00 85.19 71 GLU A O 1
ATOM 549 N N . ASN A 1 72 ? -0.560 7.044 -0.332 1.00 83.62 72 ASN A N 1
ATOM 550 C CA . ASN A 1 72 ? 0.801 6.983 -0.863 1.00 83.62 72 ASN A CA 1
ATOM 551 C C . ASN A 1 72 ? 1.178 5.596 -1.381 1.00 83.62 72 ASN A C 1
ATOM 553 O O . ASN A 1 72 ? 1.841 5.475 -2.411 1.00 83.62 72 ASN A O 1
ATOM 557 N N . THR A 1 73 ? 0.766 4.544 -0.668 1.00 87.88 73 THR A N 1
ATOM 558 C CA . THR A 1 73 ? 0.981 3.163 -1.118 1.00 87.88 73 THR A CA 1
ATOM 559 C C . THR A 1 73 ? 0.304 2.937 -2.470 1.00 87.88 73 THR A C 1
ATOM 561 O O . THR A 1 73 ? 0.911 2.361 -3.368 1.00 87.88 73 THR A O 1
ATOM 564 N N . ASP A 1 74 ? -0.922 3.439 -2.627 1.00 88.75 74 ASP A N 1
ATOM 565 C CA . ASP A 1 74 ? -1.683 3.412 -3.876 1.00 88.75 74 ASP A CA 1
ATOM 566 C C . ASP A 1 74 ? -0.935 4.131 -5.007 1.00 88.75 74 ASP A C 1
ATOM 568 O O . ASP A 1 74 ? -0.651 3.517 -6.035 1.00 88.75 74 ASP A O 1
ATOM 572 N N . ALA A 1 75 ? -0.515 5.381 -4.783 1.00 84.06 75 ALA A N 1
ATOM 573 C CA . ALA A 1 75 ? 0.196 6.185 -5.776 1.00 84.06 75 ALA A CA 1
ATOM 574 C C . ALA A 1 75 ? 1.502 5.532 -6.262 1.00 84.06 75 ALA A C 1
ATOM 576 O O . ALA A 1 75 ? 1.783 5.519 -7.461 1.00 84.06 75 ALA A O 1
ATOM 577 N N . ILE A 1 76 ? 2.295 4.954 -5.351 1.00 84.75 76 ILE A N 1
ATOM 578 C CA . ILE A 1 76 ? 3.548 4.280 -5.719 1.00 84.75 76 ILE A CA 1
ATOM 579 C C . ILE A 1 76 ? 3.264 3.011 -6.527 1.00 84.75 76 ILE A C 1
ATOM 581 O O . ILE A 1 76 ? 3.936 2.769 -7.528 1.00 84.75 76 ILE A O 1
ATOM 585 N N . ILE A 1 77 ? 2.269 2.201 -6.141 1.00 88.88 77 ILE A N 1
ATOM 586 C CA . ILE A 1 77 ? 1.913 1.005 -6.920 1.00 88.88 77 ILE A CA 1
ATOM 587 C C . ILE A 1 77 ? 1.426 1.401 -8.314 1.00 88.88 77 ILE A C 1
ATOM 589 O O . ILE A 1 77 ? 1.829 0.773 -9.292 1.00 88.88 77 ILE A O 1
ATOM 593 N N . HIS A 1 78 ? 0.604 2.446 -8.415 1.00 86.25 78 HIS A N 1
ATOM 594 C CA . HIS A 1 78 ? 0.154 2.973 -9.698 1.00 86.25 78 HIS A CA 1
ATOM 595 C C . HIS A 1 78 ? 1.334 3.386 -10.581 1.00 86.25 78 HIS A C 1
ATOM 597 O O . HIS A 1 78 ? 1.413 2.942 -11.724 1.00 86.25 78 HIS A O 1
ATOM 603 N N . ALA A 1 79 ? 2.294 4.138 -10.033 1.00 82.44 79 ALA A N 1
ATOM 604 C CA . ALA A 1 79 ? 3.505 4.519 -10.754 1.00 82.44 79 ALA A CA 1
ATOM 605 C C . ALA A 1 79 ? 4.286 3.288 -11.244 1.00 82.44 79 ALA A C 1
ATOM 607 O O . ALA A 1 79 ? 4.698 3.237 -12.399 1.00 82.44 79 ALA A O 1
ATOM 608 N N . ILE A 1 80 ? 4.441 2.260 -10.403 1.00 83.38 80 ILE A N 1
ATOM 609 C CA . ILE A 1 80 ? 5.118 1.010 -10.785 1.00 83.38 80 ILE A CA 1
ATOM 610 C C . ILE A 1 80 ? 4.402 0.321 -11.952 1.00 83.38 80 ILE A C 1
ATOM 612 O O . ILE A 1 80 ? 5.068 -0.154 -12.872 1.00 83.38 80 ILE A O 1
ATOM 616 N N . ILE A 1 81 ? 3.067 0.257 -11.924 1.00 84.31 81 ILE A N 1
ATOM 617 C CA . ILE A 1 81 ? 2.273 -0.325 -13.014 1.00 84.31 81 ILE A CA 1
ATOM 618 C C . ILE A 1 81 ? 2.489 0.473 -14.301 1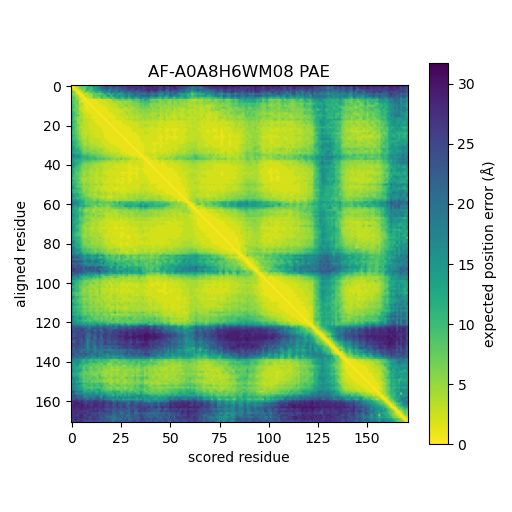.00 84.31 81 ILE A C 1
ATOM 620 O O . ILE A 1 81 ? 2.760 -0.121 -15.341 1.00 84.31 81 ILE A O 1
ATOM 624 N N . GLU A 1 82 ? 2.397 1.801 -14.232 1.00 82.88 82 GLU A N 1
ATOM 625 C CA . GLU A 1 82 ? 2.572 2.677 -15.392 1.00 82.88 82 GLU A CA 1
ATOM 626 C C . GLU A 1 82 ? 3.957 2.519 -16.019 1.00 82.88 82 GLU A C 1
ATOM 628 O O . GLU A 1 82 ? 4.042 2.271 -17.220 1.00 82.88 82 GLU A O 1
ATOM 633 N N . ILE A 1 83 ? 5.022 2.568 -15.212 1.00 77.56 83 ILE A N 1
ATOM 634 C CA . ILE A 1 83 ? 6.405 2.391 -15.678 1.00 77.56 83 ILE A CA 1
ATOM 635 C C . ILE A 1 83 ? 6.590 1.006 -16.295 1.00 77.56 83 ILE A C 1
ATOM 637 O O . ILE A 1 83 ? 7.220 0.876 -17.339 1.00 77.56 83 ILE A O 1
ATOM 641 N N . TYR A 1 84 ? 6.044 -0.047 -15.679 1.00 79.25 84 TYR A N 1
ATOM 642 C CA . TYR A 1 84 ? 6.173 -1.392 -16.235 1.00 79.25 84 TYR A CA 1
ATOM 643 C C . TYR A 1 84 ? 5.483 -1.522 -17.597 1.00 79.25 84 TYR A C 1
ATOM 645 O O . TYR A 1 84 ? 6.001 -2.194 -18.487 1.00 79.25 84 TYR A O 1
ATOM 653 N N . LEU A 1 85 ? 4.300 -0.922 -17.754 1.00 78.69 85 LEU A N 1
ATOM 654 C CA . LEU A 1 85 ? 3.530 -1.002 -18.993 1.00 78.69 85 LEU A CA 1
ATOM 655 C C . LEU A 1 85 ? 4.125 -0.145 -20.114 1.00 78.69 85 LEU A C 1
ATOM 657 O O . LEU A 1 85 ? 4.013 -0.533 -21.276 1.00 78.69 85 LEU A O 1
ATOM 661 N N . SER A 1 86 ? 4.736 0.998 -19.792 1.00 78.44 86 SER A N 1
ATOM 662 C CA . SER A 1 86 ? 5.381 1.859 -20.786 1.00 78.44 86 SER A CA 1
ATOM 663 C C . SER A 1 86 ? 6.787 1.380 -21.144 1.00 78.44 86 SER A C 1
ATOM 665 O O . SER A 1 86 ? 7.127 1.289 -22.323 1.00 78.44 86 SER A O 1
ATOM 667 N N . GLU A 1 87 ? 7.602 1.063 -20.139 1.00 75.31 87 GLU A N 1
ATOM 668 C CA . GLU A 1 87 ? 9.034 0.813 -20.277 1.00 75.31 87 GLU A CA 1
ATOM 669 C C . GLU A 1 87 ? 9.515 -0.259 -19.276 1.00 75.31 87 GLU A C 1
ATOM 671 O O . GLU A 1 87 ? 10.202 0.037 -18.290 1.00 75.31 87 GLU A O 1
ATOM 676 N N . PRO A 1 88 ? 9.204 -1.545 -19.517 1.00 71.19 88 PRO A N 1
ATOM 677 C CA . PRO A 1 88 ? 9.518 -2.619 -18.572 1.00 71.19 88 PRO A CA 1
ATOM 678 C C . PRO A 1 88 ? 11.025 -2.767 -18.310 1.00 71.19 88 PRO A C 1
ATOM 680 O O . PRO A 1 88 ? 11.429 -3.139 -17.208 1.00 71.19 88 PRO A O 1
ATOM 683 N N . GLU A 1 89 ? 11.870 -2.443 -19.293 1.00 70.00 89 GLU A N 1
ATOM 684 C CA . GLU A 1 89 ? 13.332 -2.459 -19.156 1.00 70.00 89 GLU A CA 1
ATOM 685 C C . GLU A 1 89 ? 13.847 -1.343 -18.229 1.00 70.00 89 GLU A C 1
ATOM 687 O O . GLU A 1 89 ? 14.814 -1.551 -17.492 1.00 70.00 89 GLU A O 1
ATOM 692 N N . THR A 1 90 ? 13.170 -0.191 -18.200 1.00 67.75 90 THR A N 1
ATOM 693 C CA . THR A 1 90 ? 13.497 0.947 -17.327 1.00 67.75 90 THR A CA 1
ATOM 694 C C . THR A 1 90 ? 13.235 0.598 -15.865 1.00 67.75 90 THR A C 1
ATOM 696 O O . THR A 1 90 ? 14.075 0.879 -15.014 1.00 67.75 90 THR A O 1
ATOM 699 N N . LEU A 1 91 ? 12.148 -0.121 -15.561 1.00 67.19 91 LEU A N 1
ATOM 700 C CA . LEU A 1 91 ? 11.882 -0.588 -14.195 1.00 67.19 91 LEU A CA 1
ATOM 701 C C . LEU A 1 91 ? 12.970 -1.550 -13.684 1.00 67.19 91 LEU A C 1
ATOM 703 O O . LEU A 1 91 ? 13.282 -1.561 -12.495 1.00 67.19 91 LEU A O 1
ATOM 707 N N . VAL A 1 92 ? 13.545 -2.367 -14.571 1.00 64.31 92 VAL A N 1
ATOM 708 C CA . VAL A 1 92 ? 14.633 -3.296 -14.225 1.00 64.31 92 VAL A CA 1
ATOM 709 C C . VAL A 1 92 ? 15.958 -2.550 -14.046 1.00 64.31 92 VAL A C 1
ATOM 711 O O . VAL A 1 92 ? 16.716 -2.876 -13.132 1.00 64.31 92 VAL A O 1
ATOM 714 N N . ARG A 1 93 ? 16.236 -1.544 -14.887 1.00 62.91 93 ARG A N 1
ATOM 715 C CA . ARG A 1 93 ? 17.476 -0.756 -14.836 1.00 62.91 93 ARG A CA 1
ATOM 716 C C . ARG A 1 93 ? 17.510 0.213 -13.655 1.00 62.91 93 ARG A C 1
ATOM 718 O O . ARG A 1 93 ? 18.520 0.294 -12.962 1.00 62.91 93 ARG A O 1
ATOM 725 N N . ASP A 1 94 ? 16.393 0.879 -13.393 1.00 65.81 94 ASP A N 1
ATOM 726 C CA . ASP A 1 94 ? 16.258 1.907 -12.364 1.00 65.81 94 ASP A CA 1
ATOM 727 C C . ASP A 1 94 ? 15.566 1.339 -11.114 1.00 65.81 94 ASP A C 1
ATOM 729 O O . ASP A 1 94 ? 14.944 2.064 -10.348 1.00 65.81 94 ASP A O 1
ATOM 733 N N . ALA A 1 95 ? 15.708 0.028 -10.873 1.00 64.25 95 ALA A N 1
ATOM 734 C CA . ALA A 1 95 ? 15.079 -0.719 -9.781 1.00 64.25 95 ALA A CA 1
ATOM 735 C C . ALA A 1 95 ? 15.507 -0.281 -8.366 1.00 64.25 95 ALA A C 1
ATOM 737 O O . ALA A 1 95 ? 15.017 -0.843 -7.391 1.00 64.25 95 ALA A O 1
ATOM 738 N N . ALA A 1 96 ? 16.401 0.700 -8.218 1.00 65.12 96 ALA A N 1
ATOM 739 C CA . ALA A 1 96 ? 16.914 1.170 -6.930 1.00 65.12 96 ALA A CA 1
ATOM 740 C C . ALA A 1 96 ? 15.835 1.526 -5.874 1.00 65.12 96 ALA A C 1
ATOM 742 O O . ALA A 1 96 ? 16.034 1.164 -4.710 1.00 65.12 96 ALA A O 1
ATOM 743 N N . PRO A 1 97 ? 14.684 2.144 -6.215 1.00 73.75 97 PRO A N 1
ATOM 744 C CA . PRO A 1 97 ? 13.653 2.461 -5.232 1.00 73.75 97 PRO A CA 1
ATOM 745 C C . PRO A 1 97 ? 12.738 1.264 -4.898 1.00 73.75 97 PRO A C 1
ATOM 747 O O . PRO A 1 97 ? 12.065 1.281 -3.864 1.00 73.75 97 PRO A O 1
ATOM 750 N N . LEU A 1 98 ? 12.739 0.180 -5.693 1.00 81.19 98 LEU A N 1
ATOM 751 C CA . LEU A 1 98 ? 11.884 -0.995 -5.453 1.00 81.19 98 LEU A CA 1
ATOM 752 C C . LEU A 1 98 ? 12.243 -1.759 -4.163 1.00 81.19 98 LEU A C 1
ATOM 754 O O . LEU A 1 98 ? 11.328 -2.024 -3.381 1.00 81.19 98 LEU A O 1
ATOM 758 N N . PRO A 1 99 ? 13.516 -2.108 -3.871 1.00 83.81 99 PRO A N 1
ATOM 759 C CA . PRO A 1 99 ? 13.885 -2.753 -2.612 1.00 83.81 99 PRO A CA 1
ATOM 760 C C . PRO A 1 99 ? 13.484 -1.941 -1.382 1.00 83.81 99 PRO A C 1
ATOM 762 O O . PRO A 1 99 ? 12.976 -2.509 -0.414 1.00 83.81 99 PRO A O 1
ATOM 765 N N . ARG A 1 100 ? 13.670 -0.616 -1.429 1.00 84.00 100 ARG A N 1
ATOM 766 C CA . ARG A 1 100 ? 13.301 0.284 -0.335 1.00 84.00 100 ARG A CA 1
ATOM 767 C C . ARG A 1 100 ? 11.795 0.287 -0.119 1.00 84.00 100 ARG A C 1
ATOM 769 O O . ARG A 1 100 ? 11.344 0.062 0.999 1.00 84.00 100 ARG A O 1
ATOM 776 N N . PHE A 1 101 ? 11.025 0.446 -1.193 1.00 87.38 101 PHE A N 1
ATOM 777 C CA . PHE A 1 101 ? 9.571 0.392 -1.120 1.00 87.38 101 PHE A CA 1
ATOM 778 C C . PHE A 1 101 ? 9.076 -0.956 -0.574 1.00 87.38 101 PHE A C 1
ATOM 780 O O . PHE A 1 101 ? 8.244 -0.985 0.330 1.00 87.38 101 PHE A O 1
ATOM 787 N N . ILE A 1 102 ? 9.646 -2.076 -1.032 1.00 89.69 102 ILE A N 1
ATOM 788 C CA . ILE A 1 102 ? 9.340 -3.412 -0.498 1.00 89.69 102 ILE A CA 1
ATOM 789 C C . ILE A 1 102 ? 9.630 -3.484 1.003 1.00 89.69 102 ILE A C 1
ATOM 791 O O . ILE A 1 102 ? 8.813 -4.015 1.755 1.00 89.69 102 ILE A O 1
ATOM 795 N N . GLN A 1 103 ? 10.763 -2.949 1.459 1.00 89.06 103 GLN A N 1
ATOM 796 C CA . GLN A 1 103 ? 11.115 -2.938 2.876 1.00 89.06 103 GLN A CA 1
ATOM 797 C C . GLN A 1 103 ? 10.118 -2.111 3.700 1.00 89.06 103 GLN A C 1
ATOM 799 O O . GLN A 1 103 ? 9.692 -2.550 4.772 1.00 89.06 103 GLN A O 1
ATOM 804 N N . THR A 1 104 ? 9.691 -0.953 3.197 1.00 89.69 104 THR A N 1
ATOM 805 C CA . THR A 1 104 ? 8.667 -0.127 3.847 1.00 89.69 104 THR A CA 1
ATOM 806 C C . THR A 1 104 ? 7.318 -0.852 3.893 1.00 89.69 104 THR A C 1
ATOM 808 O O . THR A 1 104 ? 6.691 -0.916 4.951 1.00 89.69 104 THR A O 1
ATOM 811 N N . LEU A 1 105 ? 6.908 -1.524 2.810 1.00 91.00 105 LEU A N 1
ATOM 812 C CA . LEU A 1 105 ? 5.705 -2.364 2.799 1.00 91.00 105 LEU A CA 1
ATOM 813 C C . LEU A 1 105 ? 5.795 -3.536 3.785 1.00 91.00 105 LEU A C 1
ATOM 815 O O . LEU A 1 105 ? 4.803 -3.866 4.429 1.00 91.00 105 LEU A O 1
ATOM 819 N N . GLN A 1 106 ? 6.964 -4.158 3.951 1.00 92.00 106 GLN A N 1
ATOM 820 C CA . GLN A 1 106 ? 7.168 -5.215 4.948 1.00 92.00 106 GLN A CA 1
ATOM 821 C C . GLN A 1 106 ? 6.999 -4.692 6.376 1.00 92.00 106 GLN A C 1
ATOM 823 O O . GLN A 1 106 ? 6.322 -5.338 7.181 1.00 92.00 106 GLN A O 1
ATOM 828 N N . LYS A 1 107 ? 7.576 -3.523 6.691 1.00 89.62 107 LYS A N 1
ATOM 829 C CA . LYS A 1 107 ? 7.397 -2.865 7.996 1.00 89.62 107 LYS A CA 1
ATOM 830 C C . LYS A 1 107 ? 5.918 -2.593 8.261 1.00 89.62 107 LYS A C 1
ATOM 832 O O . LYS A 1 107 ? 5.422 -2.935 9.333 1.00 89.62 107 LYS A O 1
ATOM 837 N N . LEU A 1 108 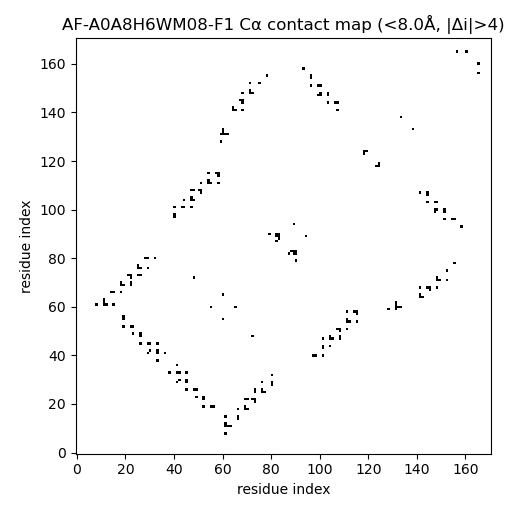? 5.208 -2.057 7.269 1.00 87.56 108 LEU A N 1
ATOM 838 C CA . LEU A 1 108 ? 3.783 -1.742 7.368 1.00 87.56 108 LEU A CA 1
ATOM 839 C C . LEU A 1 108 ? 2.901 -2.971 7.514 1.00 87.56 108 LEU A C 1
ATOM 841 O O . LEU A 1 108 ? 2.049 -3.025 8.398 1.00 87.56 108 LEU A O 1
ATOM 845 N N . HIS A 1 109 ? 3.146 -3.988 6.698 1.00 88.56 109 HIS A N 1
ATOM 846 C CA . HIS A 1 109 ? 2.446 -5.258 6.787 1.00 88.56 109 HIS A CA 1
ATOM 847 C C . HIS A 1 109 ? 2.617 -5.881 8.177 1.00 88.56 109 HIS A C 1
ATOM 849 O O . HIS A 1 109 ? 1.634 -6.252 8.816 1.00 88.56 109 HIS A O 1
ATOM 855 N N . ARG A 1 110 ? 3.858 -5.952 8.681 1.00 87.81 110 ARG A N 1
ATOM 856 C CA . ARG A 1 110 ? 4.150 -6.501 10.012 1.00 87.81 110 ARG A CA 1
ATOM 857 C C . ARG A 1 110 ? 3.517 -5.672 11.123 1.00 87.81 110 ARG A C 1
ATOM 859 O O . ARG A 1 110 ? 3.033 -6.223 12.108 1.00 87.81 110 ARG A O 1
ATOM 866 N N . PHE A 1 111 ? 3.520 -4.355 10.970 1.00 84.62 111 PHE A N 1
ATOM 867 C CA . PHE A 1 111 ? 2.876 -3.450 11.905 1.00 84.62 111 PHE A CA 1
ATOM 868 C C . PHE A 1 111 ? 1.366 -3.724 12.004 1.00 84.62 111 PHE A C 1
ATOM 870 O O . PHE A 1 111 ? 0.853 -3.925 13.106 1.00 84.62 111 PHE A O 1
ATOM 877 N N . PHE A 1 112 ? 0.664 -3.805 10.871 1.00 83.38 112 PHE A N 1
ATOM 878 C CA . PHE A 1 112 ? -0.777 -4.065 10.864 1.00 83.38 112 PHE A CA 1
ATOM 879 C C . PHE A 1 112 ? -1.139 -5.461 11.365 1.00 83.38 112 PHE A C 1
ATOM 881 O O . PHE A 1 112 ? -2.114 -5.599 12.103 1.00 83.38 112 PHE A O 1
ATOM 888 N N . GLU A 1 113 ? -0.336 -6.470 11.036 1.00 83.75 113 GLU A N 1
ATOM 889 C CA . GLU A 1 113 ? -0.485 -7.825 11.569 1.00 83.75 113 GLU A CA 1
ATOM 890 C C . GLU A 1 113 ? -0.421 -7.828 13.106 1.00 83.75 113 GLU A C 1
ATOM 892 O O . GLU A 1 113 ? -1.328 -8.332 13.769 1.00 83.75 113 GLU A O 1
ATOM 897 N N . LEU A 1 114 ? 0.599 -7.189 13.693 1.00 84.50 114 LEU A N 1
ATOM 898 C CA . LEU A 1 114 ? 0.754 -7.101 15.148 1.00 84.50 114 LEU A CA 1
ATOM 899 C C . LEU A 1 114 ? -0.381 -6.317 15.814 1.00 84.50 114 LEU A C 1
ATOM 901 O O . LEU A 1 114 ? -0.837 -6.691 16.897 1.00 84.50 114 LEU A O 1
ATOM 905 N N . GLU A 1 115 ? -0.851 -5.238 15.191 1.00 78.94 115 GLU A N 1
ATOM 906 C CA . GLU A 1 115 ? -1.995 -4.478 15.701 1.00 78.94 115 GLU A CA 1
ATOM 907 C C . GLU A 1 115 ? -3.291 -5.286 15.649 1.00 78.94 115 GLU A C 1
ATOM 909 O O . GLU A 1 115 ? -4.079 -5.256 16.600 1.00 78.94 115 GLU A O 1
ATOM 914 N N . LEU A 1 116 ? -3.494 -6.069 14.591 1.00 78.19 116 LEU A N 1
ATOM 915 C CA . LEU A 1 116 ? -4.629 -6.974 14.505 1.00 78.19 116 LEU A CA 1
ATOM 916 C C . LEU A 1 116 ? -4.545 -8.052 15.590 1.00 78.19 116 LEU A C 1
ATOM 918 O O . LEU A 1 116 ? -5.504 -8.232 16.340 1.00 78.19 116 LEU A O 1
ATOM 922 N N . GLU A 1 117 ? -3.394 -8.713 15.743 1.00 83.12 117 GLU A N 1
ATOM 923 C CA . GLU A 1 117 ? -3.166 -9.708 16.796 1.00 83.12 117 GLU A CA 1
ATOM 924 C C . GLU A 1 117 ? -3.424 -9.137 18.195 1.00 83.12 117 GLU A C 1
ATOM 926 O O . GLU A 1 117 ? -4.069 -9.783 19.024 1.00 83.12 117 GLU A O 1
ATOM 931 N N . ARG A 1 118 ? -2.960 -7.910 18.469 1.00 80.44 118 ARG A N 1
ATOM 932 C CA . ARG A 1 118 ? -3.230 -7.210 19.733 1.00 80.44 118 ARG A CA 1
ATOM 933 C C . ARG A 1 118 ? -4.729 -7.027 19.949 1.00 80.44 118 ARG A C 1
ATOM 935 O O . ARG A 1 118 ? -5.222 -7.342 21.033 1.00 80.44 118 ARG A O 1
ATOM 942 N N . LYS A 1 119 ? -5.468 -6.575 18.930 1.00 68.19 119 LYS A N 1
ATOM 943 C CA . LYS A 1 119 ? -6.931 -6.413 19.011 1.00 68.19 119 LYS A CA 1
ATOM 944 C C . LYS A 1 119 ? -7.658 -7.743 19.217 1.00 68.19 119 LYS A C 1
ATOM 946 O O . LYS A 1 119 ? -8.598 -7.796 20.012 1.00 68.19 119 LYS A O 1
ATOM 951 N N . VAL A 1 120 ? -7.206 -8.813 18.560 1.00 73.19 120 VAL A N 1
ATOM 952 C CA . VAL A 1 120 ? -7.730 -10.177 18.745 1.00 73.19 120 VAL A CA 1
ATOM 953 C C . VAL A 1 120 ? -7.508 -10.644 20.186 1.00 73.19 120 VAL A C 1
ATOM 955 O O . VAL A 1 120 ? -8.464 -11.024 20.861 1.00 73.19 120 VAL A O 1
ATOM 958 N N . ARG A 1 121 ? -6.271 -10.555 20.696 1.00 73.25 121 ARG A N 1
ATOM 959 C CA . ARG A 1 121 ? -5.903 -11.007 22.053 1.00 73.25 121 ARG A CA 1
ATOM 960 C C . ARG A 1 121 ? -6.607 -10.230 23.162 1.00 73.25 121 ARG A C 1
ATOM 962 O O . ARG A 1 121 ? -6.887 -10.794 24.212 1.00 73.25 121 ARG A O 1
ATOM 969 N N . GLN A 1 122 ? -6.943 -8.962 22.935 1.00 70.25 122 GLN A N 1
ATOM 970 C CA . GLN A 1 122 ? -7.715 -8.159 23.889 1.00 70.25 122 GLN A CA 1
ATOM 971 C C . GLN A 1 122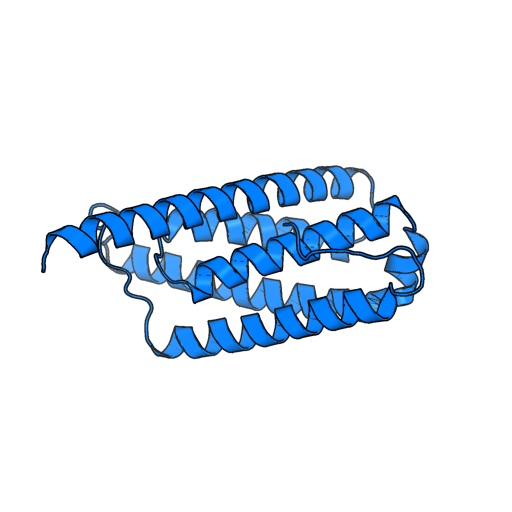 ? -9.196 -8.581 23.994 1.00 70.25 122 GLN A C 1
ATOM 973 O O . GLN A 1 122 ? -9.946 -7.961 24.746 1.00 70.25 122 GLN A O 1
ATOM 978 N N . GLY A 1 123 ? -9.647 -9.599 23.247 1.00 57.59 123 GLY A N 1
ATOM 979 C CA . GLY A 1 123 ? -11.030 -10.090 23.287 1.00 57.59 123 GLY A CA 1
ATOM 980 C C . GLY A 1 123 ? -12.053 -9.100 22.719 1.00 57.59 123 GLY A C 1
ATOM 981 O O . GLY A 1 123 ? -13.258 -9.284 22.875 1.00 57.59 123 GLY A O 1
ATOM 982 N N . ARG A 1 124 ? -11.596 -8.036 22.043 1.00 53.31 124 ARG A N 1
ATOM 983 C CA . ARG A 1 124 ? -12.432 -6.923 21.559 1.00 53.31 124 ARG A CA 1
ATOM 984 C C . ARG A 1 124 ? -12.944 -7.110 20.131 1.00 53.31 124 ARG A C 1
ATOM 986 O O . ARG A 1 124 ? -13.464 -6.169 19.543 1.00 53.31 124 ARG A O 1
ATOM 993 N N . PHE A 1 125 ? -12.870 -8.322 19.586 1.00 51.50 125 PHE A N 1
ATOM 994 C CA . PHE A 1 125 ? -13.262 -8.599 18.200 1.00 51.50 125 PHE A CA 1
ATOM 995 C C . PHE A 1 125 ? -14.783 -8.596 17.945 1.00 51.50 125 PHE A C 1
ATOM 997 O O . PHE A 1 125 ? -15.202 -8.747 16.804 1.00 51.50 125 PHE A O 1
ATOM 1004 N N . LYS A 1 126 ? -15.636 -8.422 18.973 1.00 41.34 126 LYS A N 1
ATOM 1005 C CA . LYS A 1 126 ? -17.107 -8.461 18.802 1.00 41.34 126 LYS A CA 1
ATOM 1006 C C . LYS A 1 126 ? -17.893 -7.198 19.151 1.00 41.34 126 LYS A C 1
ATOM 1008 O O . LYS A 1 126 ? -19.085 -7.165 18.870 1.00 41.34 126 LYS A O 1
ATOM 1013 N N . ARG A 1 127 ? -17.290 -6.148 19.708 1.00 38.50 127 ARG A N 1
ATOM 1014 C CA . ARG A 1 127 ? -17.991 -4.872 19.948 1.00 38.50 127 ARG A CA 1
ATOM 1015 C C . ARG A 1 127 ? -16.977 -3.755 20.108 1.00 38.50 127 ARG A C 1
ATOM 1017 O O . ARG A 1 127 ? -16.610 -3.537 21.239 1.00 38.50 12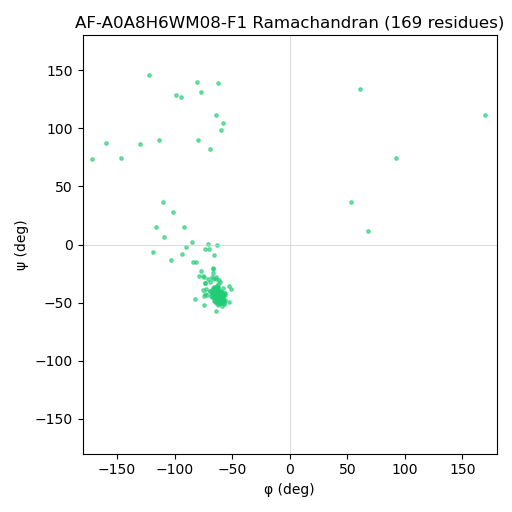7 ARG A O 1
ATOM 1024 N N . PHE A 1 128 ? -16.514 -3.082 19.058 1.00 42.09 128 PHE A N 1
ATOM 1025 C CA . PHE A 1 128 ? -15.986 -1.704 19.143 1.00 42.09 128 PHE A CA 1
ATOM 1026 C C . PHE A 1 128 ? -15.738 -1.163 17.725 1.00 42.09 128 PHE A C 1
ATOM 1028 O O . PHE A 1 128 ? -14.611 -1.004 17.275 1.00 42.09 128 PHE A O 1
ATOM 1035 N N . ILE A 1 129 ? -16.827 -0.845 17.027 1.00 41.28 129 ILE A N 1
ATOM 1036 C CA . ILE A 1 129 ? -16.837 0.322 16.140 1.00 41.28 129 ILE A CA 1
ATOM 1037 C C . ILE A 1 129 ? -16.996 1.512 17.099 1.00 41.28 129 ILE A C 1
ATOM 1039 O O . ILE A 1 129 ? -17.869 1.451 17.964 1.00 41.28 129 ILE A O 1
ATOM 1043 N N . LYS A 1 130 ? -16.177 2.563 16.975 1.00 39.19 130 LYS A N 1
ATOM 1044 C CA . LYS A 1 130 ? -16.081 3.754 17.859 1.00 39.19 130 LYS A CA 1
ATOM 1045 C C . LYS A 1 130 ? -15.057 3.656 18.996 1.00 39.19 130 LYS A C 1
ATOM 1047 O O . LYS A 1 130 ? -15.421 3.581 20.166 1.00 39.19 130 LYS A O 1
ATOM 1052 N N . ARG A 1 131 ? -13.774 3.762 18.652 1.00 41.62 131 ARG A N 1
ATOM 1053 C CA . ARG A 1 131 ? -12.824 4.766 19.188 1.00 41.62 131 ARG A CA 1
ATOM 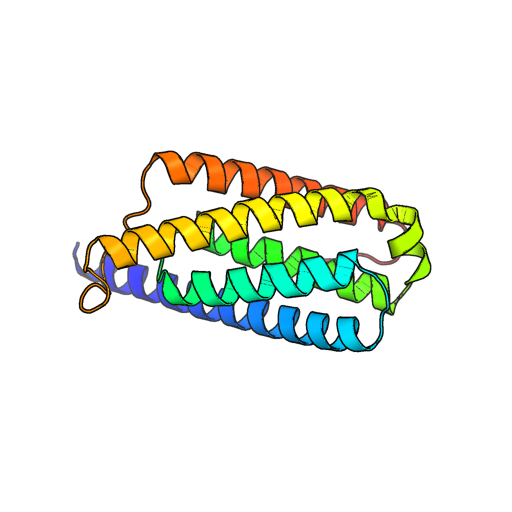1054 C C . ARG A 1 131 ? -11.421 4.376 18.728 1.00 41.62 131 ARG A C 1
ATOM 1056 O O . ARG A 1 131 ? -10.902 3.344 19.144 1.00 41.62 131 ARG A O 1
ATOM 1063 N N . GLY A 1 132 ? -10.854 5.192 17.839 1.00 46.47 132 GLY A N 1
ATOM 1064 C CA . GLY A 1 132 ? -9.501 5.042 17.313 1.00 46.47 132 GLY A CA 1
ATOM 1065 C C . GLY A 1 132 ? -8.475 5.097 18.436 1.00 46.47 132 GLY A C 1
ATOM 1066 O O . GLY A 1 132 ? -8.135 6.171 18.916 1.00 46.47 132 GLY A O 1
ATOM 1067 N N . PHE A 1 133 ? -8.028 3.929 18.885 1.00 44.12 133 PHE A N 1
ATOM 1068 C CA . PHE A 1 133 ? -6.936 3.819 19.838 1.00 44.12 133 PHE A CA 1
ATOM 1069 C C . PHE A 1 133 ? -5.770 3.146 19.130 1.00 44.12 133 PHE A C 1
ATOM 1071 O O . PHE A 1 133 ? -5.665 1.921 19.091 1.00 44.12 133 PHE A O 1
ATOM 1078 N N . LEU A 1 134 ? -4.936 3.972 18.515 1.00 50.97 134 LEU A 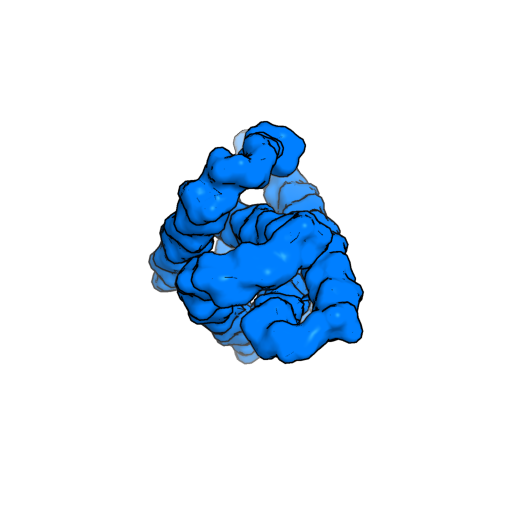N 1
ATOM 1079 C CA . LEU A 1 134 ? -3.613 3.601 18.047 1.00 50.97 134 LEU A CA 1
ATOM 1080 C C . LEU A 1 134 ? -2.645 4.000 19.170 1.00 50.97 134 LEU A C 1
ATOM 1082 O O . LEU A 1 134 ? -2.717 5.095 19.728 1.00 50.97 134 LEU A O 1
ATOM 1086 N N . VAL A 1 135 ? -1.819 3.052 19.613 1.00 49.50 135 VAL A N 1
ATOM 1087 C CA . VAL A 1 135 ? -0.890 3.250 20.737 1.00 49.50 135 VAL A CA 1
ATOM 1088 C C . VAL A 1 135 ? 0.116 4.360 20.371 1.00 49.50 135 VAL A C 1
ATOM 1090 O O . VAL A 1 135 ? 0.620 4.338 19.253 1.00 49.50 135 VAL A O 1
ATOM 1093 N N . PRO A 1 136 ? 0.487 5.295 21.270 1.00 41.56 136 PRO A N 1
ATOM 1094 C CA . PRO A 1 136 ? 1.333 6.453 20.933 1.00 41.56 136 PRO A CA 1
ATOM 1095 C C . PRO A 1 136 ? 2.664 6.126 20.229 1.00 41.56 136 PRO A C 1
ATOM 1097 O O . PRO A 1 136 ? 3.067 6.847 19.316 1.00 41.56 136 PRO A O 1
ATOM 1100 N N . ASN A 1 137 ? 3.312 5.006 20.581 1.00 47.56 137 ASN A N 1
ATOM 1101 C CA . ASN A 1 137 ? 4.555 4.540 19.942 1.00 47.56 137 ASN A CA 1
ATOM 1102 C C . ASN A 1 137 ? 4.375 4.111 18.477 1.00 47.56 137 ASN A C 1
ATOM 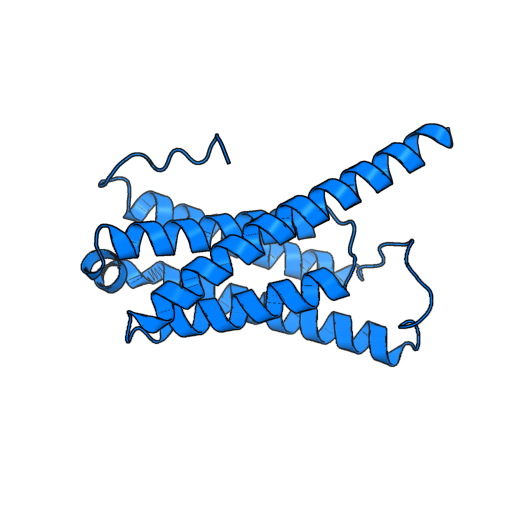1104 O O . ASN A 1 137 ? 5.337 4.090 17.715 1.00 47.56 137 ASN A O 1
ATOM 1108 N N . ASN A 1 138 ? 3.149 3.805 18.062 1.00 61.84 138 ASN A N 1
ATOM 1109 C CA . ASN A 1 138 ? 2.846 3.438 16.687 1.00 61.84 138 ASN A CA 1
ATOM 1110 C C . ASN A 1 138 ? 2.797 4.665 15.763 1.00 61.84 138 ASN A C 1
ATOM 1112 O O . ASN A 1 138 ? 3.026 4.531 14.565 1.00 61.84 138 ASN A O 1
ATOM 1116 N N . SER A 1 139 ? 2.564 5.867 16.311 1.00 63.69 139 SER A N 1
ATOM 1117 C CA . SER A 1 139 ? 2.592 7.116 15.534 1.00 63.69 139 SER A CA 1
ATOM 1118 C C . SER A 1 139 ? 3.991 7.473 15.016 1.00 63.69 139 SER A C 1
ATOM 1120 O O . SER A 1 139 ? 4.105 8.191 14.027 1.00 63.69 139 SER A O 1
ATOM 1122 N N . ALA A 1 140 ? 5.053 6.989 15.675 1.00 72.56 140 ALA A N 1
ATOM 1123 C CA . ALA A 1 140 ? 6.429 7.164 15.216 1.00 72.56 140 ALA A CA 1
ATOM 1124 C C . ALA A 1 140 ? 6.708 6.248 14.019 1.00 72.56 140 ALA A C 1
ATOM 1126 O O . ALA A 1 140 ? 7.027 6.743 12.952 1.00 72.56 140 ALA A O 1
ATOM 1127 N N . LEU A 1 141 ? 6.428 4.945 14.138 1.00 74.62 141 LEU A N 1
ATOM 1128 C CA . LEU A 1 141 ? 6.624 3.995 13.038 1.00 74.62 141 LEU A CA 1
ATOM 1129 C C . LEU A 1 141 ? 5.790 4.345 11.798 1.00 74.62 141 LEU A C 1
ATOM 1131 O O . LEU A 1 141 ? 6.291 4.240 10.683 1.00 74.62 141 LEU A O 1
ATOM 1135 N N . LEU A 1 142 ? 4.533 4.770 11.974 1.00 74.00 142 LEU A N 1
ATOM 1136 C CA . LEU A 1 142 ? 3.697 5.211 10.852 1.00 74.00 142 LEU A CA 1
ATOM 1137 C C . LEU A 1 142 ? 4.270 6.453 10.163 1.00 74.00 142 LEU A C 1
ATOM 1139 O O . LEU A 1 142 ? 4.185 6.552 8.945 1.00 74.00 142 LEU A O 1
ATOM 1143 N N . ARG A 1 143 ? 4.874 7.372 10.921 1.00 78.81 143 ARG A N 1
ATOM 1144 C CA . ARG A 1 143 ? 5.541 8.561 10.382 1.00 78.81 143 ARG A CA 1
ATOM 1145 C C . ARG A 1 143 ? 6.847 8.210 9.680 1.00 78.81 143 ARG A C 1
ATOM 1147 O O . ARG A 1 143 ? 7.056 8.681 8.576 1.00 78.81 143 ARG A O 1
ATOM 1154 N N . ASP A 1 144 ? 7.659 7.333 10.259 1.00 82.00 144 ASP A N 1
ATOM 1155 C CA . ASP A 1 144 ? 8.896 6.855 9.636 1.00 82.00 144 ASP A CA 1
ATOM 1156 C C . ASP A 1 144 ? 8.584 6.140 8.313 1.00 82.00 144 ASP A C 1
ATOM 1158 O O . ASP A 1 144 ? 9.216 6.385 7.290 1.00 82.00 144 ASP A O 1
ATOM 1162 N N . CYS A 1 145 ? 7.548 5.292 8.301 1.00 81.81 145 CYS A N 1
ATOM 1163 C CA . CYS A 1 145 ? 7.084 4.653 7.072 1.00 81.81 145 CYS A CA 1
ATOM 1164 C C . CYS A 1 145 ? 6.541 5.683 6.079 1.00 81.81 145 CYS A C 1
ATOM 1166 O O . CYS A 1 145 ? 6.800 5.561 4.890 1.00 81.81 145 CYS A O 1
ATOM 1168 N N . GLN A 1 146 ? 5.812 6.697 6.546 1.00 80.56 146 GLN A N 1
ATOM 1169 C CA . GLN A 1 146 ? 5.319 7.784 5.704 1.00 80.56 146 GLN A CA 1
ATOM 1170 C C . GLN A 1 146 ? 6.477 8.549 5.042 1.00 80.56 146 GLN A C 1
ATOM 1172 O O . GLN A 1 146 ? 6.452 8.731 3.831 1.00 80.56 146 GLN A O 1
ATOM 1177 N N . GLU A 1 147 ? 7.512 8.919 5.798 1.00 84.06 147 GLU A N 1
ATOM 1178 C CA . GLU A 1 147 ? 8.714 9.587 5.284 1.00 84.06 147 GLU A CA 1
ATOM 1179 C C . GLU A 1 147 ? 9.473 8.701 4.285 1.00 84.06 147 GLU A C 1
ATOM 1181 O O . GLU A 1 147 ? 9.896 9.172 3.229 1.00 84.06 147 GLU A O 1
ATOM 1186 N N . GLU A 1 148 ? 9.600 7.401 4.568 1.00 84.44 148 GLU A N 1
ATOM 1187 C CA . GLU A 1 148 ? 10.200 6.442 3.635 1.00 84.44 148 GLU A CA 1
ATOM 1188 C C . GLU A 1 148 ? 9.393 6.305 2.337 1.00 84.44 148 GLU A C 1
ATOM 1190 O O . GLU A 1 148 ? 9.994 6.231 1.263 1.00 84.44 148 GLU A O 1
ATOM 1195 N N . LEU A 1 149 ? 8.057 6.293 2.417 1.00 78.88 149 LEU A N 1
ATOM 1196 C CA . LEU A 1 149 ? 7.173 6.261 1.249 1.00 78.88 149 LEU A CA 1
ATOM 1197 C C . LEU A 1 149 ? 7.259 7.561 0.447 1.00 78.88 149 LEU A C 1
ATOM 1199 O O . LEU A 1 149 ? 7.369 7.508 -0.774 1.00 78.88 149 LEU A O 1
ATOM 1203 N N . ASP A 1 150 ? 7.241 8.716 1.114 1.00 76.94 150 ASP A N 1
ATOM 1204 C CA . ASP A 1 150 ? 7.371 10.024 0.468 1.00 76.94 150 ASP A CA 1
ATOM 1205 C C . ASP A 1 150 ? 8.723 10.145 -0.250 1.00 76.94 150 ASP A C 1
ATOM 1207 O O . ASP A 1 150 ? 8.788 10.616 -1.389 1.00 76.94 150 ASP A O 1
ATOM 1211 N N . GLN A 1 151 ? 9.799 9.651 0.369 1.00 79.38 151 GLN A N 1
ATOM 1212 C CA . GLN A 1 151 ? 11.118 9.630 -0.252 1.00 79.38 151 GLN A CA 1
ATOM 1213 C C . GLN A 1 151 ? 11.187 8.646 -1.426 1.00 79.38 151 GLN A C 1
ATOM 1215 O O . GLN A 1 151 ? 11.692 9.016 -2.484 1.00 79.38 151 GLN A O 1
ATOM 1220 N N . ALA A 1 152 ? 10.645 7.433 -1.285 1.00 73.81 152 ALA A N 1
ATOM 1221 C CA . ALA A 1 152 ? 10.577 6.475 -2.388 1.00 73.81 152 ALA A CA 1
ATOM 1222 C C . ALA A 1 152 ? 9.779 7.053 -3.567 1.00 73.81 152 ALA A C 1
ATOM 1224 O O . ALA A 1 152 ? 10.224 6.986 -4.710 1.00 73.81 152 ALA A O 1
ATOM 1225 N N . LEU A 1 153 ? 8.641 7.699 -3.298 1.00 70.75 153 LEU A N 1
ATOM 1226 C CA . LEU A 1 153 ? 7.834 8.372 -4.312 1.00 70.75 153 LEU A CA 1
ATOM 1227 C C . LEU A 1 153 ? 8.610 9.510 -4.993 1.00 70.75 153 LEU A C 1
ATOM 1229 O O . LEU A 1 153 ? 8.520 9.668 -6.209 1.00 70.75 153 LEU A O 1
ATOM 1233 N N . ALA A 1 154 ? 9.381 10.299 -4.241 1.00 73.31 154 ALA A N 1
ATOM 1234 C CA . ALA A 1 154 ? 10.241 11.335 -4.808 1.00 73.31 154 ALA A CA 1
ATOM 1235 C C . ALA A 1 154 ? 11.352 10.744 -5.695 1.00 73.31 154 ALA A C 1
ATOM 1237 O O . ALA A 1 154 ? 11.607 11.269 -6.777 1.00 73.31 154 ALA A O 1
ATOM 1238 N N . GLU A 1 155 ? 11.970 9.636 -5.285 1.00 71.75 155 GLU A N 1
ATOM 1239 C CA . GLU A 1 155 ? 12.982 8.912 -6.068 1.00 71.75 155 GLU A CA 1
ATOM 1240 C C . GLU A 1 155 ? 12.393 8.354 -7.376 1.00 71.75 155 GLU A C 1
ATOM 1242 O O . GLU A 1 155 ? 13.002 8.522 -8.437 1.00 71.75 155 GLU A O 1
ATOM 1247 N N . PHE A 1 156 ? 11.179 7.788 -7.334 1.00 68.06 156 PHE A N 1
ATOM 1248 C CA . PHE A 1 156 ? 10.433 7.367 -8.528 1.00 68.06 156 PHE A CA 1
ATOM 1249 C C . PHE A 1 156 ? 10.097 8.551 -9.445 1.00 68.06 156 PHE A C 1
ATOM 1251 O O . PHE A 1 156 ? 10.253 8.452 -10.660 1.00 68.06 156 PHE A O 1
ATOM 1258 N N . LYS A 1 157 ? 9.693 9.700 -8.882 1.00 65.19 157 LYS A N 1
ATOM 1259 C CA . LYS A 1 157 ? 9.430 10.921 -9.661 1.00 65.19 157 LYS A CA 1
ATOM 1260 C C . LYS A 1 157 ? 10.688 11.414 -10.369 1.00 65.19 157 LYS A C 1
ATOM 1262 O O . LYS A 1 157 ? 10.638 11.655 -11.568 1.00 65.19 157 LYS A O 1
ATOM 1267 N N . ILE A 1 158 ? 11.802 11.556 -9.645 1.00 61.34 158 ILE A N 1
ATOM 1268 C CA . ILE A 1 158 ? 13.071 12.077 -10.179 1.00 61.34 158 ILE A CA 1
ATOM 1269 C C . ILE A 1 158 ? 13.602 11.164 -11.286 1.00 61.34 158 ILE A C 1
ATOM 1271 O O . ILE A 1 158 ? 13.919 11.654 -12.370 1.00 61.34 158 ILE A O 1
ATOM 1275 N N . SER A 1 159 ? 13.631 9.852 -11.043 1.00 56.44 159 SER A N 1
ATOM 1276 C CA . SER A 1 159 ? 14.199 8.867 -11.976 1.00 56.44 159 SER A CA 1
ATOM 1277 C C . SER A 1 159 ? 13.410 8.746 -13.286 1.00 56.44 159 SER A C 1
ATOM 1279 O O . SER A 1 159 ? 13.974 8.340 -14.297 1.00 56.44 159 SER A O 1
ATOM 1281 N N . HIS A 1 160 ? 12.138 9.161 -13.304 1.00 56.47 160 HIS A N 1
ATOM 1282 C CA . HIS A 1 160 ? 11.265 9.084 -14.484 1.00 56.47 160 HIS A CA 1
ATOM 1283 C C . HIS A 1 160 ? 10.804 10.457 -15.008 1.00 56.47 160 HIS A C 1
ATOM 1285 O O . HIS A 1 160 ? 9.920 10.544 -15.857 1.00 56.47 160 HIS A O 1
ATOM 1291 N N . THR A 1 161 ? 11.452 11.553 -14.584 1.00 51.53 161 THR A N 1
ATOM 1292 C CA . THR A 1 161 ? 11.182 12.918 -15.095 1.00 51.53 161 THR A CA 1
ATOM 1293 C C . THR A 1 161 ? 11.546 13.141 -16.574 1.00 51.53 161 THR A C 1
ATOM 1295 O O . THR A 1 161 ? 11.182 14.176 -17.135 1.00 51.53 161 THR A O 1
ATOM 1298 N N . GLY A 1 162 ? 12.222 12.191 -17.230 1.00 44.66 162 GLY A N 1
ATOM 1299 C CA . GLY A 1 162 ? 12.499 12.225 -18.673 1.00 44.66 162 GLY A CA 1
ATOM 1300 C C . GLY A 1 162 ? 11.365 11.697 -19.563 1.00 44.66 162 GLY A C 1
ATOM 1301 O O . GLY A 1 162 ? 11.369 11.955 -20.765 1.00 44.66 162 GLY A O 1
ATOM 1302 N N . THR A 1 163 ? 10.383 10.990 -18.998 1.00 44.78 163 THR A N 1
ATOM 1303 C CA . THR A 1 163 ? 9.369 10.222 -19.739 1.00 44.78 163 THR A CA 1
ATOM 1304 C C . THR A 1 163 ? 7.980 10.573 -19.214 1.00 44.78 163 THR A C 1
ATOM 1306 O O . THR A 1 163 ? 7.453 9.911 -18.332 1.00 44.78 163 THR A O 1
ATOM 1309 N N . ALA A 1 164 ? 7.409 11.643 -19.775 1.00 38.12 164 ALA A N 1
ATOM 1310 C CA . ALA A 1 164 ? 6.072 12.178 -19.505 1.00 38.12 164 ALA A CA 1
ATOM 1311 C C . ALA A 1 164 ? 5.805 12.644 -18.057 1.00 38.12 164 ALA A C 1
ATOM 1313 O O . ALA A 1 164 ? 6.103 12.001 -17.059 1.00 38.12 164 ALA A O 1
ATOM 1314 N N . ARG A 1 165 ? 5.202 13.830 -17.947 1.00 37.69 165 ARG A N 1
ATOM 1315 C CA . ARG A 1 165 ? 4.769 14.420 -16.679 1.00 37.69 165 ARG A CA 1
ATOM 1316 C C . ARG A 1 165 ? 3.793 13.482 -15.972 1.00 37.69 165 ARG A C 1
ATOM 1318 O O . ARG A 1 165 ? 2.619 13.443 -16.324 1.00 37.69 165 ARG A O 1
ATOM 1325 N N . LEU A 1 166 ? 4.270 12.803 -14.940 1.00 39.50 166 LEU A N 1
ATOM 1326 C CA . LEU A 1 166 ? 3.417 12.240 -13.909 1.00 39.50 166 LEU A CA 1
ATOM 1327 C C . LEU A 1 166 ? 2.813 13.398 -13.093 1.00 39.50 166 LEU A C 1
ATOM 1329 O O . LEU A 1 166 ? 3.352 13.810 -12.061 1.00 39.50 166 LEU A O 1
ATOM 1333 N N . ASP A 1 167 ? 1.738 13.996 -13.609 1.00 37.50 167 ASP A N 1
ATOM 1334 C CA . ASP A 1 167 ? 0.959 14.998 -12.883 1.00 37.50 167 ASP A CA 1
ATOM 1335 C C . ASP A 1 167 ? 0.018 14.290 -11.908 1.00 37.50 167 ASP A C 1
ATOM 1337 O O . ASP A 1 167 ? -1.102 13.910 -12.246 1.00 37.50 167 ASP A O 1
ATOM 1341 N N . PHE A 1 168 ? 0.513 14.074 -10.687 1.00 42.44 168 PHE A N 1
ATOM 1342 C CA . PHE A 1 168 ? -0.265 13.438 -9.631 1.00 42.44 168 PHE A CA 1
ATOM 1343 C C . PHE A 1 168 ? -1.162 14.411 -8.843 1.00 42.44 168 PHE A C 1
ATOM 1345 O O . PHE A 1 168 ? -1.822 13.991 -7.897 1.00 42.44 168 PHE A O 1
ATOM 1352 N N . ALA A 1 169 ? -1.204 15.706 -9.189 1.00 34.06 169 ALA A N 1
ATOM 1353 C CA . ALA A 1 169 ? -1.982 16.701 -8.439 1.00 34.06 169 ALA A CA 1
ATOM 1354 C C . ALA A 1 169 ? -3.511 16.546 -8.598 1.00 34.06 169 ALA A C 1
ATOM 1356 O O . ALA A 1 169 ? -4.270 17.267 -7.951 1.00 34.06 169 ALA A O 1
ATOM 1357 N N . ALA A 1 170 ? -3.962 15.609 -9.438 1.00 30.47 170 ALA A N 1
ATOM 1358 C CA . ALA A 1 170 ? -5.367 15.339 -9.730 1.00 30.47 170 ALA A CA 1
ATOM 1359 C C . ALA A 1 170 ? -5.912 14.004 -9.162 1.00 30.47 170 ALA A C 1
ATOM 1361 O O . ALA A 1 170 ? -7.054 13.669 -9.483 1.00 30.47 170 ALA A O 1
ATOM 1362 N N . PHE A 1 171 ? -5.151 13.252 -8.347 1.00 32.66 171 PHE A N 1
ATOM 1363 C CA . PHE A 1 171 ? -5.576 11.942 -7.803 1.00 32.66 171 PHE A CA 1
ATOM 1364 C C . PHE A 1 171 ? -6.027 11.976 -6.334 1.00 32.66 171 PHE A C 1
ATOM 1366 O O . PHE A 1 171 ? -5.333 12.608 -5.507 1.00 32.66 171 PHE A O 1
#

Nearest PDB structures (foldseek):
  3plt-assembly2_C-2  TM=3.408E-01  e=1.743E+00  Saccharomyces cerevisiae
  4wpc-assembly1_A  TM=2.568E-01  e=1.578E+00  Saccharomyces cerevisiae S288C
  8snb-assembly1_8K  TM=2.426E-01  e=1.743E+00  Strongylocentrotus purpuratus
  3plt-assembly1_B  TM=2.340E-01  e=1.502E+00  Saccharomyces cerevisiae
  8to0-assembly1_GY  TM=3.662E-01  e=6.977E+00  Mus musculus

Radius of gyration: 17.17 Å; Cα contacts (8 Å, |Δi|>4): 121; chains: 1; bounding box: 41×35×45 Å

Foldseek 3Di:
DPPVVVVLQVVLLVLLVVLLVLLVVLLVLLVVVVVVDPDPLSVLLSVLSVLLSVLSVLLLASDPLSSLLSNLSSVVSVLLSVCCVVPVPLCVVLVVLSVLLSVLSVLSSVLSVVSSVVCVVVVNSPDDPDDRDDPPVVVVSSVVSSVSSVVSVVSSCVSCVVPDDPPPVVD

Mean predicted aligned error: 9.62 Å

pLDDT: mean 74.58, std 16.38, range [30.47, 94.0]